Protein AF-A0A661FN08-F1 (afdb_monomer)

Solvent-accessible surface area (backbone atoms only — not comparable to full-atom values): 5344 Å² total; per-residue (Å²): 136,74,72,71,60,52,56,55,43,56,53,44,49,54,52,42,72,66,41,92,49,60,83,33,76,66,32,50,53,41,52,56,54,50,59,71,68,40,79,80,40,49,59,60,48,48,62,47,34,72,74,45,54,76,65,48,39,55,53,47,25,53,56,44,38,77,51,71,43,87,92,44,43,77,57,51,53,55,29,58,67,44,91,48,70,61,25,21,54,43,54,71,68,58

Foldseek 3Di:
DLPVLVVLLLVLLVVCQVDPACPDPVVVVSLVVLVVSPLSSLLVLLVSQLPDDPRSLVSSLVSLVVHDDPVNVVSLVDQCPDPDPRSNVSSVSD

Sequence (94 aa):
MAILGGFRADQLISQLVGETDANSPAAHKLVERMKKIGPKVIPRVIDALAMSDKSHT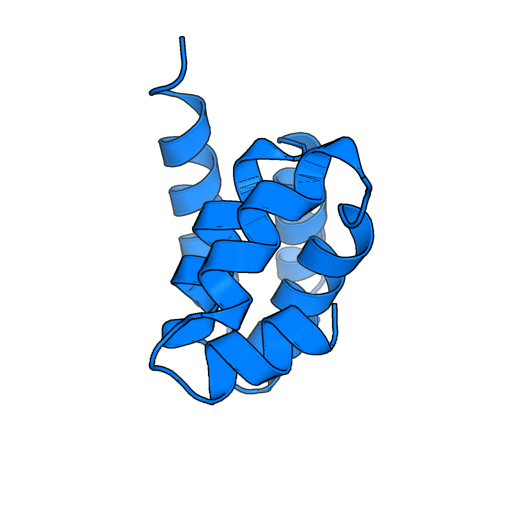IVFVDILASYVSDKTLKFYKDGLSDGGERVVKATAWA

Structure (mmCIF, N/CA/C/O backbone):
data_AF-A0A661FN08-F1
#
_entry.id   AF-A0A661FN08-F1
#
loop_
_atom_site.group_PDB
_atom_site.id
_atom_site.type_symbol
_atom_site.label_atom_id
_atom_site.label_alt_id
_atom_site.label_comp_id
_atom_site.label_asym_id
_atom_site.label_entity_id
_atom_site.label_seq_id
_atom_site.pdbx_PDB_ins_code
_atom_site.Cartn_x
_atom_site.Cartn_y
_atom_site.Cartn_z
_atom_site.occupancy
_atom_site.B_iso_or_equiv
_atom_site.auth_seq_id
_atom_site.auth_comp_id
_atom_site.auth_asym_id
_atom_site.auth_atom_id
_atom_site.pdbx_PDB_model_num
ATOM 1 N N . MET A 1 1 ? -21.265 8.150 1.434 1.00 42.12 1 MET A N 1
ATOM 2 C CA . MET A 1 1 ? -20.350 8.787 0.454 1.00 42.12 1 MET A CA 1
ATOM 3 C C . MET A 1 1 ? -19.081 7.940 0.276 1.00 42.12 1 MET A C 1
ATOM 5 O O . MET A 1 1 ? -18.034 8.282 0.811 1.00 42.12 1 MET A O 1
ATOM 9 N N . ALA A 1 2 ? -19.170 6.788 -0.399 1.00 52.09 2 ALA A N 1
ATOM 10 C CA . ALA A 1 2 ? -18.049 5.842 -0.554 1.00 52.09 2 ALA A CA 1
ATOM 11 C C . ALA A 1 2 ? -17.277 6.003 -1.882 1.00 52.09 2 ALA A C 1
ATOM 13 O O . ALA A 1 2 ? -16.184 5.471 -2.020 1.00 52.09 2 ALA A O 1
ATOM 14 N N . ILE A 1 3 ? -17.815 6.780 -2.828 1.00 52.94 3 ILE A N 1
ATOM 15 C CA . ILE A 1 3 ? -17.356 6.802 -4.226 1.00 52.94 3 ILE A CA 1
ATOM 16 C C . ILE A 1 3 ? -16.154 7.748 -4.438 1.00 52.94 3 ILE A C 1
ATOM 18 O O . ILE A 1 3 ? -15.276 7.460 -5.241 1.00 52.94 3 ILE A O 1
ATOM 22 N N . LEU A 1 4 ? -16.031 8.833 -3.660 1.00 57.41 4 LEU A N 1
ATOM 23 C CA . LEU A 1 4 ? -14.929 9.803 -3.813 1.00 57.41 4 LEU A CA 1
ATOM 24 C C . LEU A 1 4 ? -13.601 9.351 -3.176 1.00 57.41 4 LEU A C 1
ATOM 26 O O . LEU A 1 4 ? -12.537 9.836 -3.551 1.00 57.41 4 LEU A O 1
ATOM 30 N N . GLY A 1 5 ? -13.652 8.439 -2.198 1.00 58.91 5 GLY A N 1
ATOM 31 C CA . GLY A 1 5 ? -12.457 7.966 -1.489 1.00 58.91 5 GLY A CA 1
ATOM 32 C C . GLY A 1 5 ? -11.588 7.032 -2.333 1.00 58.91 5 GLY A C 1
ATOM 33 O O . GLY A 1 5 ? -10.367 7.136 -2.277 1.00 58.91 5 GLY A O 1
ATOM 34 N N . GLY A 1 6 ? -12.220 6.174 -3.144 1.00 68.94 6 GLY A N 1
ATOM 35 C CA . GLY A 1 6 ? -11.523 5.245 -4.040 1.00 68.94 6 GLY A CA 1
ATOM 36 C C . GLY A 1 6 ? -10.735 5.972 -5.129 1.00 68.94 6 GLY A C 1
ATOM 37 O O . GLY A 1 6 ? -9.552 5.711 -5.290 1.00 68.94 6 GLY A O 1
ATOM 38 N N . PHE A 1 7 ? -11.339 6.978 -5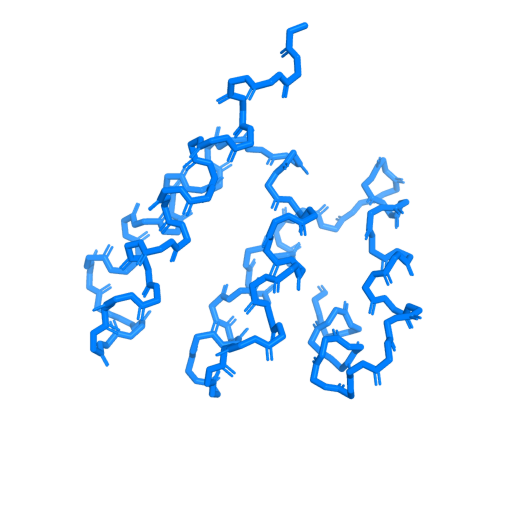.772 1.00 80.19 7 PHE A N 1
ATOM 39 C CA . PHE A 1 7 ? -10.689 7.737 -6.848 1.00 80.19 7 PHE A CA 1
ATOM 40 C C . PHE A 1 7 ? -9.373 8.405 -6.415 1.00 80.19 7 PHE A C 1
ATOM 42 O O . PHE A 1 7 ? -8.388 8.387 -7.148 1.00 80.19 7 PHE A O 1
ATOM 49 N N . ARG A 1 8 ? -9.324 8.963 -5.196 1.00 86.31 8 ARG A N 1
ATOM 50 C CA . ARG A 1 8 ? -8.086 9.545 -4.649 1.00 86.31 8 ARG A CA 1
ATOM 51 C C . ARG A 1 8 ? -7.012 8.494 -4.374 1.00 86.31 8 ARG A C 1
ATOM 53 O O . ARG A 1 8 ? -5.841 8.781 -4.599 1.00 86.31 8 ARG A O 1
ATOM 60 N N . ALA A 1 9 ? -7.392 7.318 -3.876 1.00 88.06 9 ALA A N 1
ATOM 61 C CA . ALA A 1 9 ? -6.452 6.220 -3.663 1.00 88.06 9 ALA A CA 1
ATOM 62 C C . ALA A 1 9 ? -5.868 5.745 -5.000 1.00 88.06 9 ALA A C 1
ATOM 64 O O . ALA A 1 9 ? -4.650 5.695 -5.137 1.00 88.06 9 ALA A O 1
ATOM 65 N N . ASP A 1 10 ? -6.727 5.518 -5.996 1.00 89.88 10 ASP A N 1
ATOM 66 C CA . ASP A 1 10 ? -6.338 5.080 -7.341 1.00 89.88 10 ASP A CA 1
ATOM 67 C C . ASP A 1 10 ? -5.376 6.090 -8.002 1.00 89.88 10 ASP A C 1
ATOM 69 O O . ASP A 1 10 ? -4.344 5.712 -8.558 1.00 89.88 10 ASP A O 1
ATOM 73 N N . GLN A 1 11 ? -5.640 7.395 -7.853 1.00 92.62 11 GLN A N 1
ATOM 74 C CA . GLN A 1 11 ? -4.760 8.451 -8.361 1.00 92.62 11 GLN A CA 1
ATOM 75 C C . GLN A 1 11 ? -3.377 8.464 -7.681 1.00 92.62 11 GLN A C 1
ATOM 77 O O . GLN A 1 11 ? -2.366 8.659 -8.357 1.00 92.62 11 GLN A O 1
ATOM 82 N N . LEU A 1 12 ? -3.313 8.296 -6.355 1.00 93.69 12 LEU A N 1
ATOM 83 C CA . LEU A 1 12 ? -2.038 8.275 -5.624 1.00 93.69 12 LEU A CA 1
ATOM 84 C C . LEU A 1 12 ? -1.233 7.007 -5.915 1.00 93.69 12 LEU A C 1
ATOM 86 O O . LEU A 1 12 ? -0.018 7.093 -6.061 1.00 93.69 12 LEU A O 1
ATOM 90 N N . ILE A 1 13 ? -1.905 5.862 -6.051 1.00 92.62 13 ILE A N 1
ATOM 91 C CA . ILE A 1 13 ? -1.281 4.598 -6.458 1.00 92.62 13 ILE A CA 1
ATOM 92 C C . ILE A 1 13 ? -0.683 4.744 -7.852 1.00 92.62 13 ILE A C 1
ATOM 94 O O . ILE A 1 13 ? 0.479 4.409 -8.045 1.00 92.62 13 ILE A O 1
ATOM 98 N N . SER A 1 14 ? -1.430 5.300 -8.810 1.00 92.31 14 SER A N 1
ATOM 99 C CA . SER A 1 14 ? -0.918 5.511 -10.167 1.00 92.31 14 SER A CA 1
ATOM 100 C C . SER A 1 14 ? 0.298 6.438 -10.199 1.00 92.31 14 SER A C 1
ATOM 102 O O . SER A 1 14 ? 1.196 6.209 -11.003 1.00 92.31 14 SER A O 1
ATOM 104 N N . GLN A 1 15 ? 0.342 7.466 -9.344 1.00 92.88 15 GLN A N 1
ATOM 105 C CA . GLN A 1 15 ? 1.530 8.315 -9.207 1.00 92.88 15 GLN A CA 1
ATOM 106 C C . GLN A 1 15 ? 2.700 7.535 -8.612 1.00 92.88 15 GLN A C 1
ATOM 108 O O . GLN A 1 15 ? 3.804 7.643 -9.123 1.00 92.88 15 GLN A O 1
ATOM 113 N N . LEU A 1 16 ? 2.452 6.730 -7.574 1.00 91.62 16 LEU A N 1
ATOM 114 C CA . LEU A 1 16 ? 3.495 5.957 -6.906 1.00 91.62 16 LEU A CA 1
ATOM 115 C C . LEU A 1 16 ? 4.097 4.903 -7.838 1.00 91.62 16 LEU A C 1
ATOM 117 O O . LEU A 1 16 ? 5.307 4.794 -7.896 1.00 91.62 16 LEU A O 1
ATOM 121 N N . VAL A 1 17 ? 3.269 4.187 -8.601 1.00 90.19 17 VAL A N 1
ATOM 122 C CA . VAL A 1 17 ? 3.718 3.211 -9.614 1.00 90.19 17 VAL A CA 1
ATOM 123 C C . VAL A 1 17 ? 4.456 3.887 -10.775 1.00 90.19 17 VAL A C 1
ATOM 125 O O . VAL A 1 17 ? 5.278 3.259 -11.435 1.00 90.19 17 VAL A O 1
ATOM 128 N N . GLY A 1 18 ? 4.157 5.159 -11.048 1.00 89.00 18 GLY A N 1
ATOM 129 C CA . GLY A 1 18 ? 4.849 5.951 -12.062 1.00 89.00 18 GLY A CA 1
ATOM 130 C C . GLY A 1 18 ? 6.221 6.473 -11.626 1.00 89.00 18 GLY A C 1
ATOM 131 O O . GLY A 1 18 ? 6.953 6.986 -12.472 1.00 89.00 18 GLY A O 1
ATOM 132 N N . GLU A 1 19 ? 6.579 6.368 -10.342 1.00 90.31 19 GLU A N 1
ATOM 133 C CA . GLU A 1 19 ? 7.903 6.756 -9.856 1.00 90.31 19 GLU A CA 1
ATOM 134 C C . GLU A 1 19 ? 8.946 5.702 -10.245 1.00 90.31 19 GLU A C 1
ATOM 136 O O . GLU A 1 19 ? 8.805 4.515 -9.960 1.00 90.31 19 GLU A O 1
ATOM 141 N N . THR A 1 20 ? 10.047 6.142 -10.856 1.00 86.56 20 THR A N 1
ATOM 142 C CA . THR A 1 20 ? 11.161 5.246 -11.211 1.00 86.56 20 THR A CA 1
ATOM 143 C C . THR A 1 20 ? 11.854 4.677 -9.969 1.00 86.56 20 THR A C 1
ATOM 145 O O . THR A 1 20 ? 12.373 3.564 -10.001 1.00 86.56 20 THR A O 1
ATOM 148 N N . ASP A 1 21 ? 11.876 5.445 -8.875 1.00 89.12 21 ASP A N 1
ATOM 149 C CA . ASP A 1 21 ? 12.451 5.044 -7.593 1.00 89.12 21 ASP A CA 1
ATOM 150 C C . ASP A 1 21 ? 11.392 5.103 -6.486 1.00 89.12 21 ASP A C 1
ATOM 152 O O . ASP A 1 21 ? 10.991 6.177 -6.021 1.00 89.12 21 ASP A O 1
ATOM 156 N N . ALA A 1 22 ? 10.980 3.919 -6.029 1.00 88.56 22 ALA A N 1
ATOM 157 C CA . ALA A 1 22 ? 9.987 3.748 -4.972 1.00 88.56 22 ALA A CA 1
ATOM 158 C C . ALA A 1 22 ? 10.482 4.197 -3.579 1.00 88.56 22 ALA A C 1
ATOM 160 O O . ALA A 1 22 ? 9.672 4.312 -2.660 1.00 88.56 22 ALA A O 1
ATOM 161 N N . ASN A 1 23 ? 11.782 4.474 -3.413 1.00 88.19 23 ASN A N 1
ATOM 162 C CA . ASN A 1 23 ? 12.373 5.025 -2.185 1.00 88.19 23 ASN A CA 1
ATOM 163 C C . ASN A 1 23 ? 12.703 6.519 -2.309 1.00 88.19 23 ASN A C 1
ATOM 165 O O . ASN A 1 23 ? 13.340 7.110 -1.433 1.00 88.19 23 ASN A O 1
ATOM 169 N N . SER A 1 24 ? 12.285 7.159 -3.401 1.00 91.56 24 SER A N 1
AT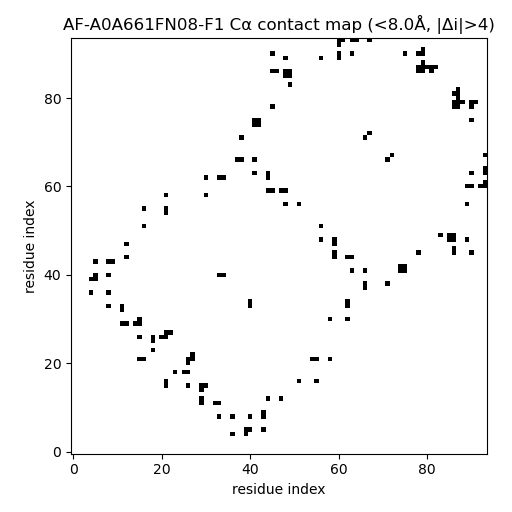OM 170 C CA . SER A 1 24 ? 12.511 8.584 -3.581 1.00 91.56 24 SER A CA 1
ATOM 171 C C . SER A 1 24 ? 11.725 9.411 -2.548 1.00 91.56 24 SER A C 1
ATOM 173 O O . SER A 1 24 ? 10.650 9.014 -2.080 1.00 91.56 24 SER A O 1
ATOM 175 N N . PRO A 1 25 ? 12.174 10.639 -2.227 1.00 93.62 25 PRO A N 1
ATOM 176 C CA . PRO A 1 25 ? 11.396 11.557 -1.394 1.00 93.62 25 PRO A CA 1
ATOM 177 C C . PRO A 1 25 ? 9.994 11.860 -1.954 1.00 93.62 25 PRO A C 1
ATOM 179 O O . PRO A 1 25 ? 9.095 12.230 -1.196 1.00 93.62 25 PRO A O 1
ATOM 182 N N . ALA A 1 26 ? 9.801 11.738 -3.273 1.00 92.62 26 ALA A N 1
ATOM 183 C CA . ALA A 1 26 ? 8.502 11.884 -3.922 1.00 92.62 26 ALA A CA 1
ATOM 184 C C . ALA A 1 26 ? 7.587 10.694 -3.596 1.00 92.62 26 ALA A C 1
ATOM 186 O O . ALA A 1 26 ? 6.481 10.910 -3.090 1.00 92.62 26 ALA A O 1
ATOM 187 N N . ALA A 1 27 ? 8.085 9.465 -3.758 1.00 92.44 27 ALA A N 1
ATOM 188 C CA . ALA A 1 27 ? 7.380 8.241 -3.388 1.00 92.44 27 ALA A CA 1
ATOM 189 C C . ALA A 1 27 ? 6.963 8.252 -1.908 1.00 92.44 27 ALA A C 1
ATOM 191 O O . ALA A 1 27 ? 5.788 8.057 -1.592 1.00 92.44 27 ALA A O 1
ATOM 192 N N . HIS A 1 28 ? 7.867 8.626 -0.996 1.00 92.69 28 HIS A N 1
ATOM 193 C CA . HIS A 1 28 ? 7.540 8.755 0.429 1.00 92.69 28 HIS A CA 1
ATOM 194 C C . HIS A 1 28 ? 6.407 9.759 0.699 1.00 92.69 28 HIS A C 1
ATOM 196 O O . HIS A 1 28 ? 5.514 9.495 1.505 1.00 92.69 28 HIS A O 1
ATOM 202 N N . LYS A 1 29 ? 6.371 10.900 -0.003 1.00 94.38 29 LYS A N 1
ATOM 203 C CA . LYS A 1 29 ? 5.261 11.862 0.128 1.00 94.38 29 LYS A CA 1
ATOM 204 C C . LYS A 1 29 ? 3.932 11.286 -0.359 1.00 94.38 29 LYS A C 1
ATOM 206 O O . LYS A 1 29 ? 2.890 11.634 0.201 1.00 94.38 29 LYS A O 1
ATOM 211 N N . LEU A 1 30 ? 3.944 10.449 -1.395 1.00 93.94 30 LEU A N 1
ATOM 212 C CA . LEU A 1 30 ? 2.746 9.769 -1.890 1.00 93.94 30 LEU A CA 1
ATOM 213 C C . LEU A 1 30 ? 2.245 8.739 -0.877 1.00 93.94 30 LEU A C 1
ATOM 215 O O . LEU A 1 30 ? 1.057 8.753 -0.553 1.00 93.94 30 LEU A O 1
ATOM 219 N N . VAL A 1 31 ? 3.150 7.950 -0.294 1.00 92.75 31 VAL A N 1
ATOM 220 C CA . VAL A 1 31 ? 2.854 7.003 0.795 1.00 92.75 31 VAL A CA 1
ATOM 221 C C . VAL A 1 31 ? 2.188 7.714 1.973 1.00 92.75 31 VAL A C 1
ATOM 223 O O . VAL A 1 31 ? 1.109 7.314 2.409 1.00 92.75 31 VAL A O 1
ATOM 226 N N . GLU A 1 32 ? 2.752 8.829 2.439 1.00 93.44 32 GLU A N 1
ATOM 227 C CA . GLU A 1 32 ? 2.171 9.612 3.537 1.00 93.44 32 GLU A CA 1
ATOM 228 C C . GLU A 1 32 ? 0.778 10.167 3.199 1.00 93.44 32 GLU A C 1
ATOM 230 O O . GLU A 1 32 ? -0.115 10.234 4.050 1.00 93.44 32 GLU A O 1
ATOM 235 N N . ARG A 1 33 ? 0.543 10.553 1.939 1.00 93.12 33 ARG A N 1
ATOM 236 C CA . ARG A 1 33 ? -0.786 10.983 1.476 1.00 93.12 33 ARG A CA 1
ATOM 237 C C . ARG A 1 33 ? -1.776 9.823 1.428 1.00 93.12 33 ARG A C 1
ATOM 239 O O . ARG A 1 33 ? -2.927 10.020 1.815 1.00 93.12 33 ARG A O 1
ATOM 246 N N . MET A 1 34 ? -1.344 8.638 0.999 1.00 91.69 34 MET A N 1
ATOM 247 C CA . MET A 1 34 ? -2.163 7.424 1.019 1.00 91.69 34 MET A CA 1
ATOM 248 C C . MET A 1 34 ? -2.529 7.045 2.451 1.00 91.69 34 MET A C 1
ATOM 250 O O . MET A 1 34 ? -3.701 6.790 2.729 1.00 91.69 34 MET A O 1
ATOM 254 N N . LYS A 1 35 ? -1.572 7.124 3.383 1.00 89.69 35 LYS A N 1
ATOM 255 C CA . LYS A 1 35 ? -1.827 6.867 4.802 1.00 89.69 35 LYS A CA 1
ATOM 256 C C . LYS A 1 35 ? -2.865 7.851 5.393 1.00 89.69 35 LYS A C 1
ATOM 258 O O . LYS A 1 35 ? -3.744 7.501 6.180 1.00 89.69 35 LYS A O 1
ATOM 263 N N . LYS A 1 36 ? -2.898 9.100 4.931 1.00 91.00 36 LYS A N 1
ATOM 264 C CA . LYS A 1 36 ? -3.939 10.060 5.355 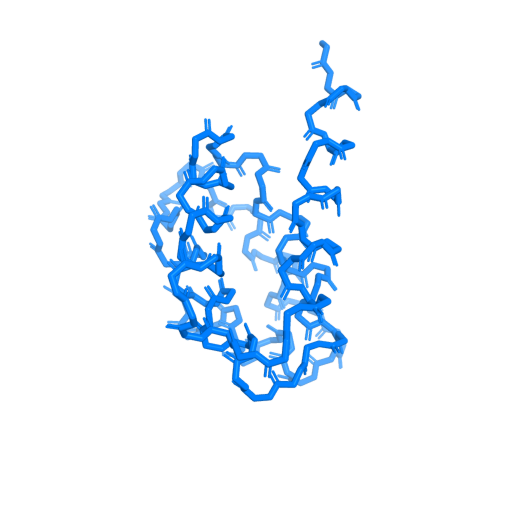1.00 91.00 36 LYS A CA 1
ATOM 265 C C . LYS A 1 36 ? -5.358 9.730 4.866 1.00 91.00 36 LYS A C 1
ATOM 267 O O . LYS A 1 36 ? -6.312 10.266 5.426 1.00 91.00 36 LYS A O 1
ATOM 272 N N . ILE A 1 37 ? -5.530 8.857 3.866 1.00 90.81 37 ILE A N 1
ATOM 273 C CA . ILE A 1 37 ? -6.859 8.359 3.454 1.00 90.81 37 ILE A CA 1
ATOM 274 C C . ILE A 1 37 ? -7.439 7.417 4.523 1.00 90.81 37 ILE A C 1
ATOM 276 O O . ILE A 1 37 ? -8.659 7.363 4.715 1.00 90.81 37 ILE A O 1
ATOM 280 N N . GLY A 1 38 ? -6.570 6.700 5.240 1.00 90.69 38 GLY A N 1
ATOM 281 C CA . GLY A 1 38 ? -6.939 5.719 6.251 1.00 90.69 38 GLY A CA 1
ATOM 282 C C . GLY A 1 38 ? -7.334 4.356 5.665 1.00 90.69 38 GLY A C 1
ATOM 283 O O . GLY A 1 38 ? -7.098 4.089 4.486 1.00 90.69 38 GLY A O 1
ATOM 284 N N . PRO A 1 39 ? -8.001 3.490 6.452 1.00 92.00 39 PRO A N 1
ATOM 285 C CA . PRO A 1 39 ? -8.207 2.073 6.120 1.00 92.00 39 PRO A CA 1
ATOM 286 C C . PRO A 1 39 ? -8.942 1.769 4.808 1.00 92.00 39 PRO A C 1
ATOM 288 O O . PRO A 1 39 ? -8.924 0.643 4.329 1.00 92.00 39 PRO A O 1
ATOM 291 N N . LYS A 1 40 ? -9.608 2.759 4.206 1.00 90.50 40 LYS A N 1
ATOM 292 C CA . LYS A 1 40 ? -10.281 2.602 2.908 1.00 90.50 40 LYS A CA 1
ATOM 293 C C . LYS A 1 40 ? -9.305 2.422 1.742 1.00 90.50 40 LYS A C 1
ATOM 295 O O . LYS A 1 40 ? -9.746 2.056 0.660 1.00 90.50 40 LYS A O 1
ATOM 300 N N . VAL A 1 41 ? -8.016 2.693 1.953 1.00 93.62 41 VAL A N 1
ATOM 301 C CA . VAL A 1 41 ? -6.965 2.508 0.946 1.00 93.62 41 VAL A CA 1
ATOM 302 C C . VAL A 1 41 ? -6.582 1.032 0.766 1.00 93.62 41 VAL A C 1
ATOM 304 O O . VAL A 1 41 ? -6.098 0.669 -0.299 1.00 93.62 41 VAL A O 1
ATOM 307 N N . ILE A 1 42 ? -6.853 0.177 1.764 1.00 95.31 42 ILE A N 1
ATOM 308 C CA . ILE A 1 42 ? -6.398 -1.225 1.809 1.00 95.31 42 ILE A CA 1
ATOM 309 C C . ILE A 1 42 ? -6.814 -2.019 0.561 1.00 95.31 42 ILE A C 1
ATOM 311 O O . ILE A 1 42 ? -5.918 -2.564 -0.079 1.00 95.31 42 ILE A O 1
ATOM 315 N N . PRO A 1 43 ? -8.099 -2.046 0.136 1.00 94.88 43 PRO A N 1
ATOM 316 C CA . PRO A 1 43 ? -8.486 -2.840 -1.033 1.00 94.88 43 PRO A CA 1
ATOM 317 C C . PRO A 1 43 ? -7.755 -2.398 -2.303 1.00 94.88 43 PRO A C 1
ATOM 319 O O . PRO A 1 43 ? -7.319 -3.225 -3.088 1.00 94.88 43 PRO A O 1
ATOM 322 N N . ARG A 1 44 ? -7.533 -1.087 -2.466 1.00 94.12 44 ARG A N 1
ATOM 323 C CA . ARG A 1 44 ? -6.827 -0.545 -3.633 1.00 94.12 44 ARG A CA 1
ATOM 324 C C . ARG A 1 44 ? -5.340 -0.861 -3.634 1.00 94.12 44 ARG A C 1
ATOM 326 O O . ARG A 1 44 ? -4.765 -1.076 -4.692 1.00 94.12 44 ARG A O 1
ATOM 333 N N . VAL A 1 45 ? -4.715 -0.890 -2.460 1.00 95.19 45 VAL A N 1
ATOM 334 C CA . VAL A 1 45 ? -3.313 -1.306 -2.336 1.00 95.19 45 VAL A CA 1
ATOM 335 C C . VAL A 1 45 ? -3.173 -2.794 -2.648 1.00 95.19 45 VAL A C 1
ATOM 337 O O . VAL A 1 45 ? -2.236 -3.165 -3.346 1.00 95.19 45 VAL A O 1
ATOM 340 N N . ILE A 1 46 ? -4.125 -3.626 -2.207 1.00 95.44 46 ILE A N 1
ATOM 341 C CA . ILE A 1 46 ? -4.178 -5.049 -2.571 1.00 95.44 46 ILE A CA 1
ATOM 342 C C . ILE A 1 46 ? -4.327 -5.217 -4.090 1.00 95.44 46 ILE A C 1
ATOM 344 O O . ILE A 1 46 ? -3.534 -5.941 -4.686 1.00 95.44 46 ILE A O 1
ATOM 348 N N . ASP A 1 47 ? -5.245 -4.486 -4.732 1.00 93.88 47 ASP A N 1
ATOM 349 C CA . ASP A 1 47 ? -5.395 -4.494 -6.197 1.00 93.88 47 ASP A CA 1
ATOM 350 C C . ASP A 1 47 ? -4.073 -4.117 -6.903 1.00 93.88 47 ASP A C 1
ATOM 352 O O . ASP A 1 47 ? -3.669 -4.737 -7.890 1.00 93.88 47 ASP A O 1
ATOM 356 N N . ALA A 1 48 ? -3.357 -3.114 -6.379 1.00 93.62 48 ALA A N 1
ATOM 357 C CA . ALA A 1 48 ? -2.098 -2.633 -6.948 1.00 93.62 48 ALA A CA 1
ATOM 358 C C . ALA A 1 48 ? -0.951 -3.658 -6.861 1.00 93.62 48 ALA A C 1
ATOM 360 O O . ALA A 1 48 ? -0.074 -3.669 -7.732 1.00 93.62 48 ALA A O 1
ATOM 361 N N . LEU A 1 49 ? -0.968 -4.548 -5.859 1.00 94.81 49 LEU A N 1
ATOM 362 C CA . LEU A 1 49 ? 0.033 -5.611 -5.711 1.00 94.81 49 LEU A CA 1
ATOM 363 C C . LEU A 1 49 ? 0.055 -6.568 -6.906 1.00 94.81 49 LEU A C 1
ATOM 365 O O . LEU A 1 49 ? 1.096 -7.155 -7.201 1.00 94.81 49 LEU A O 1
ATOM 369 N N . ALA A 1 50 ? -1.059 -6.731 -7.624 1.00 92.44 50 ALA A N 1
ATOM 370 C CA . ALA A 1 50 ? -1.107 -7.619 -8.783 1.00 92.44 50 ALA A CA 1
ATOM 371 C C . ALA A 1 50 ? -0.077 -7.210 -9.853 1.00 92.44 50 ALA A C 1
ATOM 373 O O . ALA A 1 50 ? 0.561 -8.067 -10.470 1.00 92.44 50 ALA A O 1
ATOM 374 N N . MET A 1 51 ? 0.139 -5.903 -10.021 1.00 89.31 51 MET A N 1
ATOM 375 C CA . MET A 1 51 ? 0.963 -5.324 -11.087 1.00 89.31 51 MET A CA 1
ATOM 376 C C . MET A 1 51 ? 2.273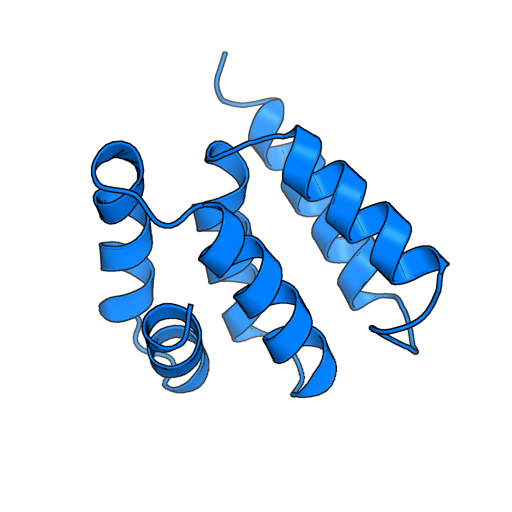 -4.703 -10.598 1.00 89.31 51 MET A C 1
ATOM 378 O O . MET A 1 51 ? 3.047 -4.201 -11.411 1.00 89.31 51 MET A O 1
ATOM 382 N N . SER A 1 52 ? 2.559 -4.755 -9.296 1.00 90.06 52 SER A N 1
ATOM 383 C CA . SER A 1 52 ? 3.768 -4.159 -8.734 1.00 90.06 52 SER A CA 1
ATOM 384 C C . SER A 1 52 ? 5.032 -4.957 -9.058 1.00 90.06 52 SER A C 1
ATOM 386 O O . SER A 1 52 ? 5.050 -6.193 -9.057 1.00 90.06 52 SER A O 1
ATOM 388 N N . ASP A 1 53 ? 6.136 -4.239 -9.261 1.00 91.44 53 ASP A N 1
ATOM 389 C CA . ASP A 1 53 ? 7.471 -4.829 -9.209 1.00 91.44 53 ASP A CA 1
ATOM 390 C C . ASP A 1 53 ? 7.911 -5.078 -7.755 1.00 91.44 53 ASP A C 1
ATOM 392 O O . ASP A 1 53 ? 7.196 -4.781 -6.792 1.00 91.44 53 ASP A O 1
ATOM 396 N N . LYS A 1 54 ? 9.112 -5.633 -7.571 1.00 90.81 54 LYS A N 1
ATOM 397 C CA . LYS A 1 54 ? 9.645 -5.948 -6.240 1.00 90.81 54 LYS A CA 1
ATOM 398 C C . LYS A 1 54 ? 9.791 -4.711 -5.347 1.00 90.81 54 LYS A C 1
ATOM 400 O O . LYS A 1 54 ? 9.523 -4.812 -4.155 1.00 90.81 54 LYS A O 1
ATOM 405 N N . SER A 1 55 ? 10.206 -3.576 -5.903 1.00 91.69 55 SER A N 1
ATOM 406 C CA . SER A 1 55 ? 10.444 -2.346 -5.146 1.00 91.69 55 SER A CA 1
ATOM 407 C C . SER A 1 55 ? 9.124 -1.753 -4.655 1.00 91.69 55 SER A C 1
ATOM 409 O O . SER A 1 55 ? 8.948 -1.508 -3.463 1.00 91.69 55 SER A O 1
ATOM 411 N N . HIS A 1 56 ? 8.153 -1.627 -5.558 1.00 93.00 56 HIS A N 1
ATOM 412 C CA . HIS A 1 56 ? 6.814 -1.134 -5.256 1.00 93.00 56 HIS A CA 1
ATOM 413 C C . HIS A 1 56 ? 6.048 -2.072 -4.320 1.00 93.00 56 HIS A C 1
ATOM 415 O O . HIS A 1 56 ? 5.320 -1.605 -3.447 1.00 93.00 56 HIS A O 1
ATOM 421 N N . THR A 1 57 ? 6.255 -3.389 -4.440 1.00 95.19 57 THR A N 1
ATOM 422 C CA . THR A 1 57 ? 5.653 -4.377 -3.529 1.00 95.19 57 THR A CA 1
ATOM 423 C C . THR A 1 57 ? 6.028 -4.089 -2.077 1.00 95.19 57 THR A C 1
ATOM 425 O O . THR A 1 57 ? 5.150 -4.092 -1.223 1.00 95.19 57 THR A O 1
ATOM 428 N N . ILE A 1 58 ? 7.302 -3.796 -1.790 1.00 94.50 58 ILE A N 1
ATOM 429 C CA . ILE A 1 58 ? 7.763 -3.501 -0.422 1.00 94.50 58 ILE A CA 1
ATOM 430 C C . ILE A 1 58 ? 7.050 -2.262 0.133 1.00 94.50 58 ILE A C 1
ATOM 432 O O . ILE A 1 58 ? 6.594 -2.267 1.273 1.00 94.50 58 ILE A O 1
ATOM 436 N N . VAL A 1 59 ? 6.899 -1.221 -0.689 1.00 94.88 59 VAL A N 1
ATOM 437 C CA . VAL A 1 59 ? 6.208 0.013 -0.292 1.00 94.88 59 VAL A CA 1
ATOM 438 C C . VAL A 1 59 ? 4.723 -0.237 -0.026 1.00 94.88 59 VAL A C 1
ATOM 440 O O . VAL A 1 59 ? 4.181 0.239 0.970 1.00 94.88 59 VAL A O 1
ATOM 443 N N . PHE A 1 60 ? 4.053 -1.008 -0.884 1.00 95.56 60 PHE A N 1
ATOM 444 C CA . PHE A 1 60 ? 2.653 -1.373 -0.674 1.00 95.56 60 PHE A CA 1
ATOM 445 C C . PHE A 1 60 ? 2.457 -2.221 0.583 1.00 95.56 60 PHE A C 1
ATOM 447 O O . PHE A 1 60 ? 1.512 -1.973 1.329 1.00 95.56 60 PHE A O 1
ATOM 454 N N . VAL A 1 61 ? 3.372 -3.151 0.865 1.00 95.88 61 VAL A N 1
ATOM 455 C CA . VAL A 1 61 ? 3.363 -3.933 2.108 1.00 95.88 61 VAL A CA 1
ATOM 456 C C . VAL A 1 61 ? 3.510 -3.032 3.336 1.00 95.88 61 VAL A C 1
ATOM 458 O O . VAL A 1 61 ? 2.743 -3.203 4.274 1.00 95.88 61 VAL A O 1
ATOM 461 N N . ASP A 1 62 ? 4.392 -2.025 3.330 1.00 94.12 62 ASP A N 1
ATOM 462 C CA . ASP A 1 62 ? 4.503 -1.071 4.453 1.00 94.12 62 ASP A CA 1
ATOM 463 C C . ASP A 1 62 ? 3.198 -0.289 4.692 1.00 94.12 62 ASP A C 1
ATOM 465 O O . ASP A 1 62 ? 2.767 -0.078 5.831 1.00 94.12 62 ASP A O 1
ATOM 469 N N . ILE A 1 63 ? 2.518 0.118 3.614 1.00 94.50 63 ILE A N 1
ATOM 470 C CA . ILE A 1 63 ? 1.206 0.766 3.725 1.00 94.50 63 ILE A CA 1
ATOM 471 C C . ILE A 1 63 ? 0.201 -0.191 4.362 1.00 94.50 63 ILE A C 1
ATOM 473 O O . ILE A 1 63 ? -0.508 0.212 5.286 1.00 94.50 63 ILE A O 1
ATOM 477 N N . LEU A 1 64 ? 0.138 -1.438 3.894 1.00 96.38 64 LEU A N 1
ATOM 478 C CA . LEU A 1 64 ? -0.753 -2.452 4.449 1.00 96.38 64 LEU A CA 1
ATOM 479 C C . LEU A 1 64 ? -0.445 -2.707 5.933 1.00 96.38 64 LEU A C 1
ATOM 481 O O . LEU A 1 64 ? -1.328 -2.528 6.769 1.00 96.38 64 LEU A O 1
ATOM 485 N N . ALA A 1 65 ? 0.809 -2.972 6.295 1.00 95.44 65 ALA A N 1
ATOM 486 C CA . ALA A 1 65 ? 1.231 -3.217 7.676 1.00 95.44 65 ALA A CA 1
ATOM 487 C C . ALA A 1 65 ? 0.788 -2.095 8.636 1.00 95.44 65 ALA A C 1
ATOM 489 O O . ALA A 1 65 ? 0.340 -2.355 9.754 1.00 95.44 65 ALA A O 1
ATOM 490 N N . SER A 1 66 ? 0.795 -0.834 8.179 1.00 94.75 66 SER A N 1
ATOM 491 C CA . SER A 1 66 ? 0.324 0.311 8.976 1.00 94.75 66 SER A CA 1
ATOM 492 C C . SER A 1 66 ? -1.184 0.311 9.293 1.00 94.75 66 SER A C 1
ATOM 494 O O . SER A 1 66 ? -1.636 1.069 10.156 1.00 94.75 66 SER A O 1
ATOM 496 N N . TYR A 1 67 ? -1.968 -0.539 8.624 1.00 95.00 67 TYR A N 1
ATOM 497 C CA . TYR A 1 67 ? -3.417 -0.665 8.786 1.00 95.00 67 TYR A CA 1
ATOM 498 C C . TYR A 1 67 ? -3.893 -2.033 9.267 1.00 95.00 67 TYR A C 1
ATOM 500 O O . TYR A 1 67 ? -5.110 -2.234 9.327 1.00 95.00 67 TYR A O 1
ATOM 508 N N . VAL A 1 68 ? -3.011 -2.976 9.599 1.00 94.69 68 VAL A N 1
ATOM 509 C CA . VAL A 1 68 ? -3.434 -4.284 10.121 1.00 94.69 68 VAL A CA 1
ATOM 510 C C . VAL A 1 68 ? -4.061 -4.111 11.507 1.00 94.69 68 VAL A C 1
ATOM 512 O O . VAL A 1 68 ? -3.455 -3.595 12.443 1.00 94.69 68 VAL A O 1
ATOM 515 N N . SER A 1 69 ? -5.326 -4.507 11.635 1.00 95.38 69 SER A N 1
ATOM 516 C CA . SER A 1 69 ? -6.079 -4.473 12.889 1.00 95.38 69 SER A CA 1
ATOM 517 C C . SER A 1 69 ? -7.307 -5.379 12.796 1.00 95.38 69 SER A C 1
ATOM 519 O O . SER A 1 69 ? -7.768 -5.701 11.700 1.00 95.38 69 SER A O 1
ATOM 521 N N . ASP A 1 70 ? -7.917 -5.701 13.935 1.00 96.50 70 ASP A N 1
ATOM 522 C CA . ASP A 1 70 ? -9.181 -6.452 13.992 1.00 96.50 70 ASP A CA 1
ATOM 523 C C . ASP A 1 70 ? -10.284 -5.830 13.105 1.00 96.50 70 ASP A C 1
ATOM 525 O O . ASP A 1 70 ? -10.970 -6.506 12.340 1.00 96.50 70 ASP A O 1
ATOM 529 N N . LYS A 1 71 ? -10.381 -4.494 13.092 1.00 95.62 71 LYS A N 1
ATOM 530 C CA . LYS A 1 71 ? -11.406 -3.760 12.326 1.00 95.62 71 LYS A CA 1
ATOM 531 C C . LYS A 1 71 ? -11.198 -3.811 10.811 1.00 95.62 71 LYS A C 1
ATOM 533 O O . LYS A 1 71 ? -12.143 -3.573 10.050 1.00 95.62 71 LYS A O 1
ATOM 538 N N . THR A 1 72 ? -9.968 -4.051 10.371 1.00 96.19 72 THR A N 1
ATOM 539 C CA . THR A 1 72 ? -9.553 -4.004 8.963 1.00 96.19 72 THR A CA 1
ATOM 540 C C . THR A 1 72 ? -9.263 -5.383 8.386 1.00 96.19 72 THR A C 1
ATOM 542 O O . THR A 1 72 ? -9.199 -5.502 7.165 1.00 96.19 72 THR A O 1
ATOM 545 N N . LEU A 1 73 ? -9.192 -6.424 9.225 1.00 96.00 73 LEU A N 1
ATOM 546 C CA . LEU A 1 73 ? -8.890 -7.809 8.847 1.00 96.00 73 LEU A CA 1
ATOM 547 C C . LEU A 1 73 ? -9.738 -8.322 7.676 1.00 96.00 73 LEU A C 1
ATOM 549 O O . LEU A 1 73 ? -9.239 -9.021 6.800 1.00 96.00 73 LEU A O 1
ATOM 553 N N . LYS A 1 74 ? -11.011 -7.919 7.611 1.00 94.62 74 LYS A N 1
ATOM 554 C CA . LYS A 1 74 ? -11.916 -8.286 6.511 1.00 94.62 74 LYS A CA 1
ATOM 555 C C . LYS A 1 74 ? -11.389 -7.923 5.118 1.00 94.62 74 LYS A C 1
ATOM 557 O O . LYS A 1 74 ? -11.712 -8.631 4.180 1.00 94.62 74 LYS A O 1
ATOM 562 N N . PHE A 1 75 ? -10.591 -6.860 4.986 1.00 95.00 75 PHE A N 1
ATOM 563 C CA . PHE A 1 75 ? -10.005 -6.456 3.705 1.00 95.00 75 PHE A CA 1
ATOM 564 C C . PHE A 1 75 ? -8.781 -7.305 3.335 1.00 95.00 75 PHE A C 1
ATOM 566 O O . PHE A 1 75 ? -8.538 -7.542 2.160 1.00 95.00 75 PHE A O 1
ATOM 573 N N . TYR A 1 76 ? -8.039 -7.804 4.327 1.00 96.69 76 TYR A N 1
ATOM 574 C CA . TYR A 1 76 ? -6.888 -8.689 4.111 1.00 96.69 76 TYR A CA 1
ATOM 575 C C . TYR A 1 76 ? -7.311 -10.085 3.678 1.00 96.69 76 TYR A C 1
ATOM 577 O O . TYR A 1 76 ? -6.594 -10.736 2.926 1.00 96.69 76 TYR A O 1
ATOM 585 N N . LYS A 1 77 ? -8.492 -10.537 4.120 1.00 96.06 77 LYS A N 1
ATOM 586 C C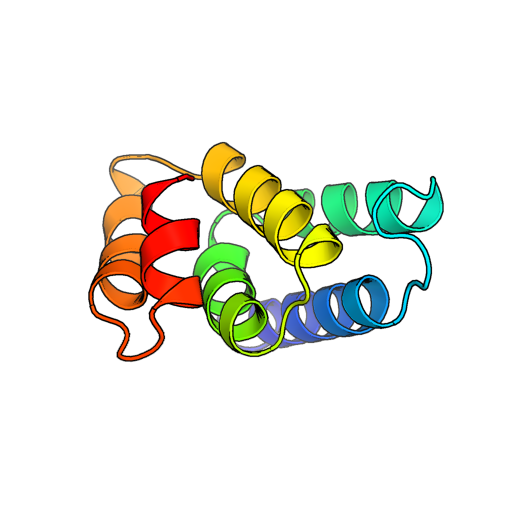A . LYS A 1 77 ? -9.054 -11.820 3.692 1.00 96.06 77 LYS A CA 1
ATOM 587 C C . LYS A 1 77 ? -9.107 -11.926 2.166 1.00 96.06 77 LYS A C 1
ATOM 589 O O . LYS A 1 77 ? -8.719 -12.964 1.644 1.00 96.06 77 LYS A O 1
ATOM 594 N N . ASP A 1 78 ? -9.526 -10.859 1.487 1.00 91.38 78 ASP A N 1
ATOM 595 C CA . ASP A 1 78 ? -9.643 -10.840 0.028 1.00 91.38 78 ASP A CA 1
ATOM 596 C C . ASP A 1 78 ? -8.267 -11.038 -0.631 1.00 91.38 78 ASP A C 1
ATOM 598 O O . ASP A 1 78 ? -8.113 -11.949 -1.441 1.00 91.38 78 ASP A O 1
ATOM 602 N N . GLY A 1 79 ? -7.241 -10.297 -0.191 1.00 94.25 79 GLY A N 1
ATOM 603 C CA . GLY A 1 79 ? -5.870 -10.442 -0.703 1.00 94.25 79 GLY A CA 1
ATOM 604 C C . GLY A 1 79 ? -5.212 -11.790 -0.377 1.00 94.25 79 GLY A C 1
ATOM 605 O O . GLY A 1 79 ? -4.455 -12.319 -1.186 1.00 94.25 79 GLY A O 1
ATOM 606 N N . LEU A 1 80 ? -5.529 -12.394 0.774 1.00 97.00 80 LEU A N 1
ATOM 607 C CA . LEU A 1 80 ? -5.059 -13.739 1.142 1.00 97.00 80 LEU A CA 1
ATOM 608 C C . LEU A 1 80 ? -5.733 -14.854 0.333 1.00 97.00 80 LEU A C 1
ATOM 610 O O . LEU A 1 80 ? -5.179 -15.945 0.218 1.00 97.00 80 LEU A O 1
ATOM 614 N N . SER A 1 81 ? -6.927 -14.594 -0.199 1.00 96.19 81 SER A N 1
ATOM 615 C CA . SER A 1 81 ? -7.668 -15.520 -1.060 1.00 96.19 81 SER A CA 1
ATOM 616 C C . SER A 1 81 ? -7.472 -15.267 -2.558 1.00 96.19 81 SER A C 1
ATOM 618 O O . SER A 1 81 ? -8.148 -15.897 -3.371 1.00 96.19 81 SER A O 1
ATOM 620 N N . ASP A 1 82 ? -6.577 -14.348 -2.925 1.00 94.94 82 ASP A N 1
ATOM 621 C CA . ASP A 1 82 ? -6.325 -13.975 -4.314 1.00 94.94 82 ASP A CA 1
ATOM 622 C C . ASP A 1 82 ? -5.633 -15.104 -5.107 1.00 94.94 82 ASP A C 1
ATOM 624 O O . ASP A 1 82 ? -4.905 -15.931 -4.556 1.00 94.94 82 ASP A O 1
ATOM 628 N N . GLY A 1 83 ? -5.850 -15.149 -6.425 1.00 92.06 83 GLY A N 1
ATOM 629 C CA . GLY A 1 83 ? -5.215 -16.142 -7.301 1.00 92.06 83 GLY A CA 1
ATOM 630 C C . GLY A 1 83 ? -3.744 -15.842 -7.622 1.00 92.06 83 GLY A C 1
ATOM 631 O O . GLY A 1 83 ? -3.010 -16.728 -8.063 1.00 92.06 83 GLY A O 1
ATOM 632 N N . GLY A 1 84 ? -3.301 -14.600 -7.428 1.00 94.06 84 GLY A N 1
ATOM 633 C CA . GLY A 1 84 ? -1.944 -14.145 -7.684 1.00 94.06 84 GLY A CA 1
ATOM 634 C C . GLY A 1 84 ? -1.015 -14.408 -6.503 1.00 94.06 84 GLY A C 1
ATOM 635 O O . GLY A 1 84 ? -1.134 -13.788 -5.449 1.00 94.06 84 GLY A O 1
ATOM 636 N N . GLU A 1 85 ? 0.005 -15.244 -6.712 1.00 94.69 85 GLU A N 1
ATOM 637 C CA . GLU A 1 85 ? 0.992 -15.593 -5.678 1.00 94.69 85 GLU A CA 1
ATOM 638 C C . GLU A 1 85 ? 1.628 -14.358 -5.015 1.00 94.69 85 GLU A C 1
ATOM 640 O O . GLU A 1 85 ? 1.841 -14.342 -3.802 1.00 94.69 85 GLU A O 1
ATOM 645 N N . ARG A 1 86 ? 1.906 -13.300 -5.791 1.00 94.81 86 ARG A N 1
ATOM 646 C CA . ARG A 1 86 ? 2.459 -12.046 -5.258 1.00 94.81 86 ARG A CA 1
ATOM 647 C C . ARG A 1 86 ? 1.486 -11.355 -4.309 1.00 94.81 86 ARG A C 1
ATOM 649 O O . ARG A 1 86 ? 1.919 -10.926 -3.246 1.00 94.81 86 ARG A O 1
ATOM 656 N N . VAL A 1 87 ? 0.211 -11.254 -4.684 1.00 96.69 87 VAL A N 1
ATOM 657 C CA . VAL A 1 87 ? -0.825 -10.597 -3.875 1.00 96.69 87 VAL A CA 1
ATOM 658 C C . VAL A 1 87 ? -0.977 -11.338 -2.555 1.00 96.69 87 VAL A C 1
ATOM 660 O O . VAL A 1 87 ? -0.888 -10.714 -1.500 1.00 96.69 87 VAL A O 1
ATOM 663 N N . VAL A 1 88 ? -1.072 -12.669 -2.603 1.00 97.50 88 VAL A N 1
ATOM 664 C CA . VAL A 1 88 ? -1.173 -13.512 -1.405 1.00 97.50 88 VAL A CA 1
ATOM 665 C C . VAL A 1 88 ? 0.054 -13.349 -0.509 1.00 97.50 88 VAL A C 1
ATOM 667 O O . VAL A 1 88 ? -0.084 -13.046 0.674 1.00 97.50 88 VAL A O 1
ATOM 670 N 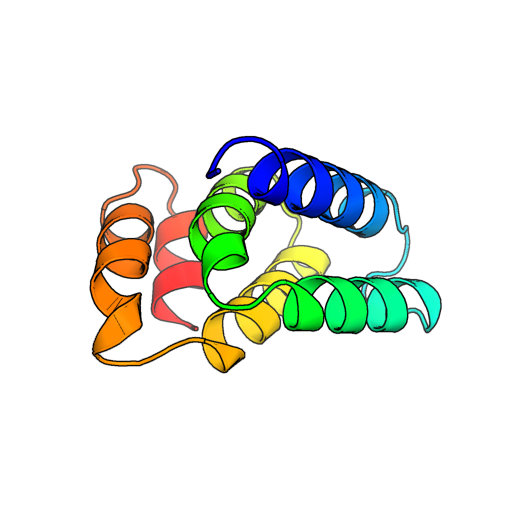N . LYS A 1 89 ? 1.267 -13.501 -1.060 1.00 96.88 89 LYS A N 1
ATOM 671 C CA . LYS A 1 89 ? 2.513 -13.411 -0.279 1.00 96.88 89 LYS A CA 1
ATOM 672 C C . LYS A 1 89 ? 2.739 -12.026 0.319 1.00 96.88 89 LYS A C 1
ATOM 674 O O . LYS A 1 89 ? 3.178 -11.932 1.458 1.00 96.88 89 LYS A O 1
ATOM 679 N N . ALA A 1 90 ? 2.456 -10.966 -0.432 1.00 96.19 90 ALA A N 1
ATOM 680 C CA . ALA A 1 90 ? 2.596 -9.598 0.053 1.00 96.19 90 ALA A CA 1
ATOM 681 C C . ALA A 1 90 ? 1.533 -9.267 1.111 1.00 96.19 90 ALA A C 1
ATOM 683 O O . ALA A 1 90 ? 1.871 -8.706 2.148 1.00 96.19 90 ALA A O 1
ATOM 684 N N . THR A 1 91 ? 0.280 -9.686 0.906 1.00 96.44 91 THR A N 1
ATOM 685 C CA . THR A 1 91 ? -0.792 -9.505 1.901 1.00 96.44 91 THR A CA 1
ATOM 686 C C . THR A 1 91 ? -0.504 -10.276 3.190 1.00 96.44 91 THR A C 1
ATOM 688 O O . THR A 1 91 ? -0.813 -9.781 4.263 1.00 96.44 91 THR A O 1
ATOM 691 N N . ALA A 1 92 ? 0.103 -11.464 3.101 1.00 96.69 92 ALA A N 1
ATOM 692 C 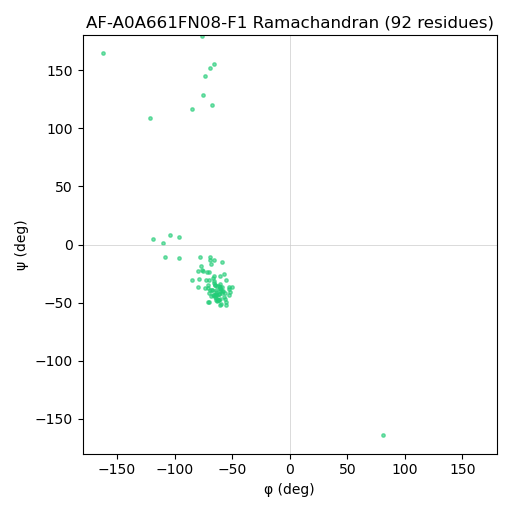CA . ALA A 1 92 ? 0.506 -12.258 4.264 1.00 96.69 92 ALA A CA 1
ATOM 693 C C . ALA A 1 92 ? 1.755 -11.723 4.984 1.00 96.69 92 ALA A C 1
ATOM 695 O O . ALA A 1 92 ? 1.986 -12.073 6.139 1.00 96.69 92 ALA A O 1
ATOM 696 N N . TRP A 1 93 ? 2.591 -10.946 4.292 1.00 95.94 93 TRP A N 1
ATOM 697 C CA . TRP A 1 93 ? 3.774 -10.318 4.879 1.00 95.94 93 TRP A CA 1
ATOM 698 C C . TRP A 1 93 ? 3.415 -9.054 5.675 1.00 95.94 93 TRP A C 1
ATOM 700 O O . TRP A 1 93 ? 4.041 -8.792 6.702 1.00 95.94 93 TRP A O 1
ATOM 710 N N . ALA A 1 94 ? 2.433 -8.289 5.197 1.00 92.31 94 ALA A N 1
ATOM 711 C CA . ALA A 1 94 ? 1.918 -7.100 5.874 1.00 92.31 94 ALA A CA 1
ATOM 712 C C . ALA A 1 94 ? 1.343 -7.410 7.265 1.00 92.31 94 ALA A C 1
ATOM 714 O O . ALA A 1 94 ? 1.604 -6.598 8.181 1.00 92.31 94 ALA A O 1
#

Radius of gyration: 12.24 Å; Cα contacts (8 Å, |Δi|>4): 92; chains: 1; bounding box: 33×28×26 Å

pLDDT: mean 90.77, std 9.86, range [42.12, 97.5]

Secondary structure (DSSP, 8-state):
--HHHHHHHHHHHHHHHT-S-TTSHHHHHHHHHHHTT-GGGHHHHHHHHTT--HHHHHHHHHHHHTT-STTTHHHHHHHHT-S-HHHHHHHHH-

Nearest PDB structu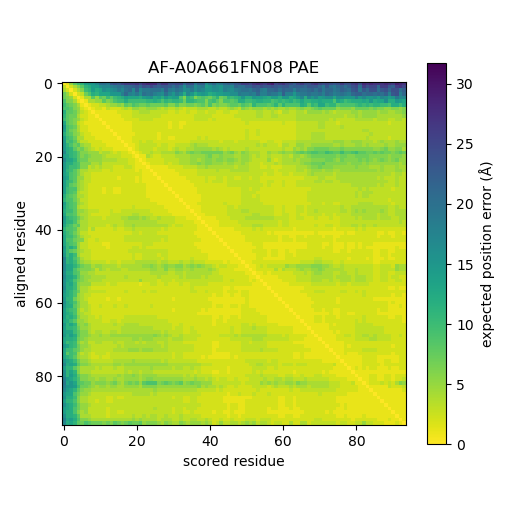res (foldseek):
  4jw3-assembly2_D  TM=5.061E-01  e=4.771E-01  synthetic construct
  8aw4-assembly1_B  TM=5.094E-01  e=6.586E-01  synthetic construct
  7q1f-assembly2_T  TM=4.465E-01  e=1.556E+00  synthetic construct
  6hwp-assembly1_A  TM=4.907E-01  e=3.302E+00  synthetic construct
  8p2l-assembly1_A  TM=2.965E-01  e=6.640E+00  Homo sapiens

Mean predicted aligned error: 3.95 Å